Protein AF-V4A5E6-F1 (afdb_monomer)

Sequence (132 aa):
GGHIQGAINIYTEQGIQTFMESRLHFTKNDILIFHCEFSSHRGPKLMRFLRSMDRKQNSHRYPELNFPEIYLLDGGYKAFYQHNKVQCNPQAYLPMLHEDHSKDLRHFRVRSKSWTAGEKRTRSRRVIRSPY

Nearest PDB structures (foldseek):
  2ifd-assembly1_A  TM=9.147E-01  e=8.975E-11  Homo sapiens
  2a2k-assembly1_A  TM=9.464E-01  e=2.142E-10  Homo sapiens
  4wh9-assembly1_A  TM=9.156E-01  e=2.004E-10  Homo sapiens
  2ifv-assembly1_A  TM=9.112E-01  e=1.753E-10  Homo sapiens
  8roz-assembly1_C  TM=9.099E-01  e=2.449E-10  Homo sapiens

InterPro domains:
  IPR000751 M-phase inducer phosphatase [PR00716] (28-48)
  IPR000751 M-phase inducer phosphatase [PR00716] (60-81)
  IPR000751 M-phase inducer phosphatase [PR00716] (88-105)
  IPR000751 M-phase inducer phosphatase [PR00716] (105-123)
  IPR001763 Rhodanese-like domain [PF00581] (2-82)
  IPR001763 Rhodanese-like domain [PS50206] (1-89)
  IPR001763 Rhodanese-like domain [SM00450] (1-86)
  IPR036873 Rhodanese-like domain superfamily [G3DSA:3.40.250.10] (1-123)
  IPR036873 Rhodanese-like domain superfamily [SSF52821] (1-115)

Organism: Lottia gigantea (NCBI:txid225164)

Mean predicted aligned error: 8.6 Å

Foldseek 3Di:
DKDFPPDDDDQALVSLVVVVVVCVPAAQPDAAEFFDQQLPPRRVVSQVSNVVVQCVVCVVPPPDGRHPHYYYDHRGPNVCLVPPLVRMVPSDDDDLVHPVCPVVNVVVVVVRDPPPPPPPPPPPPPDDDDDD

Structure (mmCIF, N/CA/C/O backbone):
data_AF-V4A5E6-F1
#
_entry.id   AF-V4A5E6-F1
#
loop_
_atom_site.group_PDB
_atom_site.id
_atom_site.type_symbol
_atom_site.label_atom_id
_atom_site.label_alt_id
_atom_site.label_comp_id
_atom_site.label_asym_id
_atom_site.label_entity_id
_atom_site.label_seq_id
_atom_site.pdbx_PDB_ins_code
_atom_site.Cartn_x
_atom_site.Cartn_y
_atom_site.Cartn_z
_atom_site.occupancy
_atom_site.B_iso_or_equiv
_atom_site.auth_seq_id
_atom_site.auth_comp_id
_atom_site.auth_asym_id
_atom_site.auth_atom_id
_atom_site.pdbx_PDB_model_num
ATOM 1 N N . GLY A 1 1 ? -5.240 6.016 12.387 1.00 70.25 1 GLY A N 1
ATOM 2 C CA . GLY A 1 1 ? -4.821 5.197 13.531 1.00 70.25 1 GLY A CA 1
ATOM 3 C C . GLY A 1 1 ? -4.995 3.730 13.208 1.00 70.25 1 GLY A C 1
ATOM 4 O O . GLY A 1 1 ? -6.078 3.341 12.790 1.00 70.25 1 GLY A O 1
ATOM 5 N N . GLY A 1 2 ? -3.911 2.970 13.377 1.00 93.88 2 GLY A N 1
ATOM 6 C CA . GLY A 1 2 ? -3.833 1.523 13.155 1.00 93.88 2 GLY A CA 1
ATOM 7 C C . GLY A 1 2 ? -3.343 1.111 11.767 1.00 93.88 2 GLY A C 1
ATOM 8 O O . GLY A 1 2 ? -3.782 1.665 10.760 1.00 93.88 2 GLY A O 1
ATOM 9 N N . HIS A 1 3 ? -2.421 0.153 11.735 1.00 97.69 3 HIS A N 1
ATOM 10 C CA . HIS A 1 3 ? -1.953 -0.552 10.539 1.00 97.69 3 HIS A CA 1
ATOM 11 C C . HIS A 1 3 ? -1.586 -1.996 10.904 1.00 97.69 3 HIS A C 1
ATOM 13 O O . HIS A 1 3 ? -1.411 -2.314 12.080 1.00 97.69 3 HIS A O 1
ATOM 19 N N . ILE A 1 4 ? -1.480 -2.873 9.905 1.00 98.19 4 ILE A N 1
ATOM 20 C CA . ILE A 1 4 ? -0.968 -4.238 10.092 1.00 98.19 4 ILE A CA 1
ATOM 21 C C . ILE A 1 4 ? 0.497 -4.142 10.529 1.00 98.19 4 ILE A C 1
ATOM 23 O O . ILE A 1 4 ? 1.245 -3.333 9.981 1.00 98.19 4 ILE A O 1
ATOM 27 N N . GLN A 1 5 ? 0.913 -4.933 11.513 1.00 97.31 5 GLN A N 1
ATOM 28 C CA . GLN A 1 5 ? 2.302 -4.958 11.973 1.00 97.31 5 GLN A CA 1
ATOM 29 C C . GLN A 1 5 ? 3.259 -5.227 10.803 1.00 97.31 5 GLN A C 1
ATOM 31 O O . GLN A 1 5 ? 3.025 -6.111 9.983 1.00 97.31 5 GLN A O 1
ATOM 36 N N . GLY A 1 6 ? 4.319 -4.423 10.706 1.00 94.62 6 GLY A N 1
ATOM 37 C CA . GLY A 1 6 ? 5.296 -4.506 9.615 1.00 94.62 6 GLY A CA 1
ATOM 38 C C . GLY A 1 6 ? 4.849 -3.878 8.288 1.00 94.62 6 GLY A C 1
ATOM 39 O O . GLY A 1 6 ? 5.657 -3.799 7.365 1.00 94.62 6 GLY A O 1
ATOM 40 N N . ALA A 1 7 ? 3.609 -3.388 8.168 1.00 96.44 7 ALA A N 1
ATOM 41 C CA . ALA A 1 7 ? 3.166 -2.717 6.950 1.00 96.44 7 ALA A CA 1
ATOM 42 C C . ALA A 1 7 ? 3.871 -1.367 6.756 1.00 96.44 7 ALA A C 1
ATOM 44 O O . ALA A 1 7 ? 3.933 -0.534 7.663 1.00 96.44 7 ALA A O 1
ATOM 45 N N . ILE A 1 8 ? 4.339 -1.122 5.533 1.00 94.75 8 ILE A N 1
ATOM 46 C CA . ILE A 1 8 ? 4.988 0.132 5.141 1.00 94.75 8 ILE A CA 1
ATOM 47 C C . ILE A 1 8 ? 3.952 1.046 4.478 1.00 94.75 8 ILE A C 1
ATOM 49 O O . ILE A 1 8 ? 3.269 0.657 3.530 1.00 94.75 8 ILE A O 1
ATOM 53 N N . ASN A 1 9 ? 3.841 2.289 4.953 1.00 95.50 9 ASN A N 1
ATOM 54 C CA . ASN A 1 9 ? 2.880 3.249 4.413 1.00 95.50 9 ASN A CA 1
ATOM 55 C C . ASN A 1 9 ? 3.401 3.942 3.143 1.00 95.50 9 ASN A C 1
ATOM 57 O O . ASN A 1 9 ? 4.015 5.009 3.211 1.00 95.50 9 ASN A O 1
ATOM 61 N N . ILE A 1 10 ? 3.083 3.371 1.979 1.00 95.81 10 ILE A N 1
ATOM 62 C CA . ILE A 1 10 ? 3.302 3.999 0.670 1.00 95.81 10 ILE A CA 1
ATOM 63 C C . ILE A 1 10 ? 1.948 4.343 0.047 1.00 95.81 10 ILE A C 1
ATOM 65 O O . ILE A 1 10 ? 1.184 3.466 -0.347 1.00 95.81 10 ILE A O 1
ATOM 69 N N . TYR A 1 11 ? 1.651 5.639 -0.061 1.00 94.88 11 TYR A N 1
ATOM 70 C CA . TYR A 1 11 ? 0.345 6.135 -0.517 1.00 94.88 11 TYR A CA 1
ATOM 71 C C . TYR A 1 11 ? 0.407 6.996 -1.790 1.00 94.88 11 TYR A C 1
ATOM 73 O O . TYR A 1 11 ? -0.624 7.496 -2.243 1.00 94.88 11 TYR A O 1
ATOM 81 N N . THR A 1 12 ? 1.589 7.165 -2.388 1.00 95.81 12 THR A N 1
ATOM 82 C CA . THR A 1 12 ? 1.794 7.946 -3.618 1.00 95.81 12 THR A CA 1
ATOM 83 C C . THR A 1 12 ? 2.507 7.125 -4.688 1.00 95.81 12 THR A C 1
ATOM 85 O O . THR A 1 12 ? 3.262 6.203 -4.391 1.00 95.81 12 THR A O 1
ATOM 88 N N . GLU A 1 13 ? 2.292 7.490 -5.953 1.00 95.44 13 GLU A N 1
ATOM 89 C CA . GLU A 1 13 ? 3.011 6.904 -7.094 1.00 95.44 13 GLU A CA 1
ATOM 90 C C . GLU A 1 13 ? 4.523 7.167 -6.993 1.00 95.44 13 GLU A C 1
ATOM 92 O O . GLU A 1 13 ? 5.317 6.259 -7.209 1.00 95.44 13 GLU A O 1
ATOM 97 N N . GLN A 1 14 ? 4.929 8.366 -6.563 1.00 94.88 14 GLN A N 1
ATOM 98 C CA . GLN A 1 14 ? 6.339 8.686 -6.319 1.00 94.88 14 GLN A CA 1
ATOM 99 C C . GLN A 1 14 ? 6.953 7.805 -5.221 1.00 94.88 14 GLN A C 1
ATOM 101 O O . GLN A 1 14 ? 8.081 7.353 -5.359 1.00 94.88 14 GLN A O 1
ATOM 106 N N . GLY A 1 15 ? 6.206 7.501 -4.156 1.00 94.81 15 GLY A N 1
ATOM 107 C CA . GLY A 1 15 ? 6.682 6.587 -3.119 1.00 94.81 15 GLY A CA 1
ATOM 108 C C . GLY A 1 15 ? 6.916 5.170 -3.650 1.00 94.81 15 GLY A C 1
ATOM 109 O O . GLY A 1 15 ? 7.887 4.530 -3.261 1.00 94.81 15 GLY A O 1
ATOM 110 N N . ILE A 1 16 ? 6.079 4.703 -4.588 1.00 94.81 16 ILE A N 1
ATOM 111 C CA . ILE A 1 16 ? 6.316 3.436 -5.295 1.00 94.81 16 ILE A CA 1
ATOM 112 C C . ILE A 1 16 ? 7.587 3.518 -6.144 1.00 94.81 16 ILE A C 1
ATOM 114 O O . ILE A 1 16 ? 8.371 2.579 -6.120 1.00 94.81 16 ILE A O 1
ATOM 118 N N . GLN A 1 17 ? 7.827 4.625 -6.852 1.00 93.75 17 GLN A N 1
ATOM 119 C CA . GLN A 1 17 ? 9.060 4.812 -7.631 1.00 93.75 17 GLN A CA 1
ATOM 120 C C . GLN A 1 17 ? 10.301 4.689 -6.749 1.00 93.75 17 GLN A C 1
ATOM 122 O O . GLN A 1 17 ? 11.154 3.846 -7.012 1.00 93.75 17 GLN A O 1
ATOM 127 N N . THR A 1 18 ? 10.340 5.445 -5.652 1.00 93.31 18 THR A N 1
ATOM 128 C CA . THR A 1 18 ? 11.450 5.405 -4.695 1.00 93.31 18 THR A CA 1
ATOM 129 C C . THR A 1 18 ? 11.638 4.008 -4.100 1.00 93.31 18 THR A C 1
ATOM 131 O O . THR A 1 18 ? 12.763 3.526 -4.015 1.00 93.31 18 THR A O 1
ATOM 134 N N . PHE A 1 19 ? 10.546 3.316 -3.759 1.00 92.00 19 PHE A N 1
ATOM 135 C CA . PHE A 1 19 ? 10.592 1.928 -3.289 1.00 92.00 19 PHE A CA 1
ATOM 136 C C . PHE A 1 19 ? 11.179 0.966 -4.333 1.00 92.00 19 PHE A C 1
ATOM 138 O O . PHE A 1 19 ? 11.963 0.078 -4.006 1.00 92.00 19 PHE A O 1
ATOM 145 N N . MET A 1 20 ? 10.815 1.136 -5.606 1.00 91.25 20 MET A N 1
ATOM 146 C CA . MET A 1 20 ? 11.349 0.319 -6.695 1.00 91.25 20 MET A CA 1
ATOM 147 C C . MET A 1 20 ? 12.818 0.628 -7.003 1.00 91.25 20 MET A C 1
ATOM 149 O O . MET A 1 20 ? 13.495 -0.235 -7.551 1.00 91.25 20 MET A O 1
ATOM 153 N N . GLU A 1 21 ? 13.301 1.834 -6.708 1.00 89.19 21 GLU A N 1
ATOM 154 C CA . GLU A 1 21 ? 14.696 2.254 -6.903 1.00 89.19 21 GLU A CA 1
ATOM 155 C C . GLU A 1 21 ? 15.604 1.781 -5.767 1.00 89.19 21 GLU A C 1
ATOM 157 O O . GLU A 1 21 ? 16.745 1.392 -6.016 1.00 89.19 21 GLU A O 1
ATOM 162 N N . SER A 1 22 ? 15.094 1.717 -4.534 1.00 84.75 22 SER A N 1
ATOM 163 C CA . SER A 1 22 ? 15.828 1.255 -3.351 1.00 84.75 22 SER A CA 1
ATOM 164 C C . SER A 1 22 ? 16.051 -0.266 -3.321 1.00 84.75 22 SER A C 1
ATOM 166 O O . SER A 1 22 ? 16.051 -0.853 -2.244 1.00 84.75 22 SER A O 1
ATOM 168 N N . ARG A 1 23 ? 16.234 -0.913 -4.486 1.00 67.25 23 ARG A N 1
ATOM 169 C CA . ARG A 1 23 ? 16.345 -2.369 -4.754 1.00 67.25 23 ARG A CA 1
ATOM 170 C C . ARG A 1 23 ? 17.251 -3.180 -3.819 1.00 67.25 23 ARG A C 1
ATOM 172 O O . ARG A 1 23 ? 17.248 -4.399 -3.914 1.00 67.25 23 ARG A O 1
ATOM 179 N N . LEU A 1 24 ? 18.009 -2.539 -2.937 1.00 56.16 24 LEU A N 1
ATOM 180 C CA . LEU A 1 24 ? 18.994 -3.131 -2.034 1.00 56.16 24 LEU A CA 1
ATOM 181 C C . LEU A 1 24 ? 18.429 -4.195 -1.076 1.00 56.16 24 LEU A C 1
ATOM 183 O O . LEU A 1 24 ? 19.212 -4.905 -0.456 1.00 56.16 24 LEU A O 1
ATOM 187 N N . HIS A 1 25 ? 17.104 -4.332 -0.961 1.00 58.91 25 HIS A N 1
ATOM 188 C CA . HIS A 1 25 ? 16.474 -5.231 0.009 1.00 58.91 25 HIS A CA 1
ATOM 189 C C . HIS A 1 25 ? 15.498 -6.255 -0.577 1.00 58.91 25 HIS A C 1
ATOM 191 O O . HIS A 1 25 ? 14.935 -7.011 0.206 1.00 58.91 25 HIS A O 1
ATOM 197 N N . PHE A 1 26 ? 15.289 -6.296 -1.902 1.00 73.56 26 PHE A N 1
ATOM 198 C CA . PHE A 1 26 ? 14.284 -7.187 -2.493 1.00 73.56 26 PHE A CA 1
ATOM 199 C C . PHE A 1 26 ? 14.855 -8.146 -3.537 1.00 73.56 26 PHE A C 1
ATOM 201 O O . PHE A 1 26 ? 15.542 -7.743 -4.478 1.00 73.56 26 PHE A O 1
ATOM 208 N N . THR A 1 27 ? 14.512 -9.419 -3.389 1.00 79.56 27 THR A N 1
ATOM 209 C CA . THR A 1 27 ? 14.802 -10.511 -4.317 1.00 79.56 27 THR A CA 1
ATOM 210 C C . THR A 1 27 ? 13.565 -10.856 -5.151 1.00 79.56 27 THR A C 1
ATOM 212 O O . THR A 1 27 ? 12.445 -10.459 -4.836 1.00 79.56 27 THR A O 1
ATOM 215 N N . LYS A 1 28 ? 13.744 -11.648 -6.219 1.00 81.12 28 LYS A N 1
ATOM 216 C CA . LYS A 1 28 ? 12.621 -12.140 -7.042 1.00 81.12 28 LYS A CA 1
ATOM 217 C C . LYS A 1 28 ? 11.644 -13.046 -6.263 1.00 81.12 28 LYS A C 1
ATOM 219 O O . LYS A 1 28 ? 10.554 -13.285 -6.768 1.00 81.12 28 LYS A O 1
ATOM 224 N N . ASN A 1 29 ? 12.019 -13.521 -5.071 1.00 86.06 29 ASN A N 1
ATOM 225 C CA . ASN A 1 29 ? 11.196 -14.399 -4.233 1.00 86.06 29 ASN A CA 1
ATOM 226 C C . ASN A 1 29 ? 10.310 -13.628 -3.243 1.00 86.06 29 ASN A C 1
ATOM 228 O O . ASN A 1 29 ? 9.509 -14.241 -2.541 1.00 86.06 29 ASN A O 1
ATOM 232 N N . ASP A 1 30 ? 10.454 -12.304 -3.160 1.00 90.25 30 ASP A N 1
ATOM 233 C CA . ASP A 1 30 ? 9.684 -11.514 -2.208 1.00 90.25 30 ASP A CA 1
ATOM 234 C C . ASP A 1 30 ? 8.268 -11.250 -2.711 1.00 90.25 30 ASP A C 1
ATOM 236 O O . ASP A 1 30 ? 8.034 -10.915 -3.877 1.00 90.25 30 ASP A O 1
ATOM 240 N N . ILE A 1 31 ? 7.321 -11.347 -1.781 1.00 95.06 31 ILE A N 1
ATOM 241 C CA . ILE A 1 31 ? 5.901 -11.152 -2.040 1.00 95.06 31 ILE A CA 1
ATOM 242 C C . ILE A 1 31 ? 5.490 -9.760 -1.576 1.00 95.06 31 ILE A C 1
ATOM 244 O O . ILE A 1 31 ? 5.656 -9.404 -0.408 1.00 95.06 31 ILE A O 1
ATOM 248 N N . LEU A 1 32 ? 4.881 -8.983 -2.473 1.00 96.19 32 LEU A N 1
ATOM 249 C CA . LEU A 1 32 ? 4.312 -7.685 -2.115 1.00 96.19 32 LEU A CA 1
ATOM 250 C C . LEU A 1 32 ? 2.802 -7.789 -1.920 1.00 96.19 32 LEU A C 1
ATOM 252 O O . LEU A 1 32 ? 2.067 -8.148 -2.839 1.00 96.19 32 LEU A O 1
ATOM 256 N N . ILE A 1 33 ? 2.322 -7.397 -0.742 1.00 98.12 33 ILE A N 1
ATOM 257 C CA . ILE A 1 33 ? 0.891 -7.333 -0.443 1.00 98.12 33 ILE A CA 1
ATOM 258 C C . ILE A 1 33 ? 0.458 -5.870 -0.396 1.00 98.12 33 ILE A C 1
ATOM 260 O O . ILE A 1 33 ? 0.905 -5.089 0.442 1.00 98.12 33 ILE A O 1
ATOM 264 N N . PHE A 1 34 ? -0.449 -5.502 -1.295 1.00 98.50 34 PHE A N 1
ATOM 265 C CA . PHE A 1 34 ? -1.071 -4.186 -1.329 1.00 98.50 34 PHE A CA 1
ATOM 266 C C . PHE A 1 34 ? -2.393 -4.205 -0.574 1.00 98.50 34 PHE A C 1
ATOM 268 O O . PHE A 1 34 ? -3.177 -5.146 -0.680 1.00 98.50 34 PHE A O 1
ATOM 275 N N . HIS A 1 35 ? -2.698 -3.119 0.127 1.00 98.56 35 HIS A N 1
ATOM 276 C CA . HIS A 1 35 ? -4.024 -2.910 0.691 1.00 98.56 35 HIS A CA 1
ATOM 277 C C . HIS A 1 35 ? -4.332 -1.419 0.837 1.00 98.56 35 HIS A C 1
ATOM 279 O O . HIS A 1 35 ? -3.464 -0.555 0.708 1.00 98.56 35 HIS A O 1
ATOM 285 N N . CYS A 1 36 ? -5.595 -1.092 1.090 1.00 97.50 36 CYS A N 1
ATOM 286 C CA . CYS A 1 36 ? -5.953 0.205 1.663 1.00 97.50 36 CYS A CA 1
ATOM 287 C C . CYS A 1 36 ? -7.005 0.003 2.757 1.00 97.50 36 CYS A C 1
ATOM 289 O O . CYS A 1 36 ? -6.954 -1.006 3.451 1.00 97.50 36 CYS A O 1
ATOM 291 N N . GLU A 1 37 ? -7.943 0.930 2.946 1.00 97.94 37 GLU A N 1
ATOM 292 C CA . GLU A 1 37 ? -9.028 0.755 3.922 1.00 97.94 37 GLU A CA 1
ATOM 293 C C . GLU A 1 37 ? -9.975 -0.382 3.518 1.00 97.94 37 GLU A C 1
ATOM 295 O O . GLU A 1 37 ? -10.248 -1.259 4.326 1.00 97.94 37 GLU A O 1
ATOM 300 N N . PHE A 1 38 ? -10.388 -0.395 2.246 1.00 97.56 38 PHE A N 1
ATOM 301 C CA . PHE A 1 38 ? -11.320 -1.375 1.667 1.00 97.56 38 PHE A CA 1
ATOM 302 C C . PHE A 1 38 ? -10.720 -2.172 0.502 1.00 97.56 38 PHE A C 1
ATOM 304 O O . PHE A 1 38 ? -11.425 -2.920 -0.161 1.00 97.56 38 PHE A O 1
ATOM 311 N N . SER A 1 39 ? -9.460 -1.902 0.145 1.00 97.56 39 SER A N 1
ATOM 312 C CA . SER A 1 39 ? -8.784 -2.449 -1.044 1.00 97.56 39 SER A CA 1
ATOM 313 C C . SER A 1 39 ? -9.521 -2.287 -2.383 1.00 97.56 39 SER A C 1
ATOM 315 O O . SER A 1 39 ? -9.137 -2.896 -3.368 1.00 97.56 39 SER A O 1
ATOM 317 N N . SER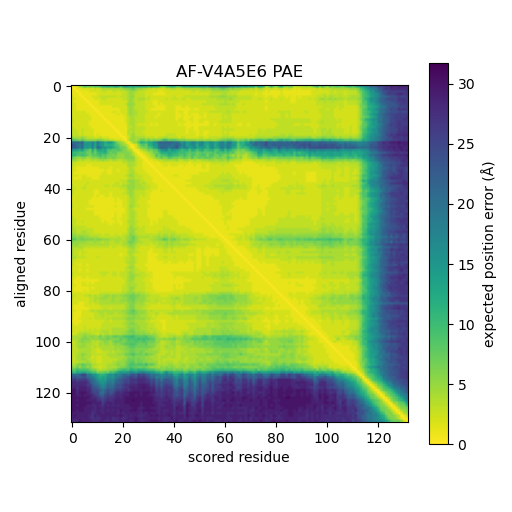 A 1 40 ? -10.514 -1.400 -2.488 1.00 96.50 40 SER A N 1
ATOM 318 C CA . SER A 1 40 ? -11.322 -1.260 -3.710 1.00 96.50 40 SER A CA 1
ATOM 319 C C . SER A 1 40 ? -10.752 -0.282 -4.746 1.00 96.50 40 SER A C 1
ATOM 321 O O . SER A 1 40 ? -11.008 -0.422 -5.937 1.00 96.50 40 SER A O 1
ATOM 323 N N . HIS A 1 41 ? -9.971 0.716 -4.315 1.00 95.44 41 HIS A N 1
ATOM 324 C CA . HIS A 1 41 ? -9.499 1.797 -5.196 1.00 95.44 41 HIS A CA 1
ATOM 325 C C . HIS A 1 41 ? -8.003 2.092 -5.045 1.00 95.44 41 HIS A C 1
ATOM 327 O O . HIS A 1 41 ? -7.226 1.858 -5.968 1.00 95.44 41 HIS A O 1
ATOM 333 N N . ARG A 1 42 ? -7.582 2.602 -3.876 1.00 96.19 42 ARG A N 1
ATOM 334 C CA . ARG A 1 42 ? -6.199 3.071 -3.639 1.00 96.19 42 ARG A CA 1
ATOM 335 C C . ARG A 1 42 ? -5.159 1.948 -3.771 1.00 96.19 42 ARG A C 1
ATOM 337 O O . ARG A 1 42 ? -4.207 2.111 -4.526 1.00 96.19 42 ARG A O 1
ATOM 344 N N . GLY A 1 43 ? -5.382 0.812 -3.103 1.00 97.19 43 GLY A N 1
ATOM 345 C CA . GLY A 1 43 ? -4.511 -0.369 -3.188 1.00 97.19 43 GLY A CA 1
ATOM 346 C C . GLY A 1 43 ? -4.359 -0.888 -4.626 1.00 97.19 43 GLY A C 1
ATOM 347 O O . GLY A 1 43 ? -3.243 -0.884 -5.145 1.00 97.19 43 GLY A O 1
ATOM 348 N N . PRO A 1 44 ? -5.463 -1.215 -5.332 1.00 98.12 44 PRO A N 1
ATOM 349 C CA . PRO A 1 44 ? -5.406 -1.652 -6.727 1.00 98.12 44 PRO A CA 1
ATOM 350 C C . PRO A 1 44 ? -4.751 -0.641 -7.668 1.00 98.12 44 PRO A C 1
ATOM 352 O O . PRO A 1 44 ? -4.092 -1.034 -8.630 1.00 98.12 44 PRO A O 1
ATOM 355 N N . LYS A 1 45 ? -4.933 0.666 -7.430 1.00 97.25 45 LYS A N 1
ATOM 356 C CA . LYS A 1 45 ? -4.291 1.714 -8.231 1.00 97.25 45 LYS A CA 1
ATOM 357 C C . LYS A 1 45 ? -2.765 1.621 -8.128 1.00 97.25 45 LYS A C 1
ATOM 359 O O . LYS A 1 45 ? -2.1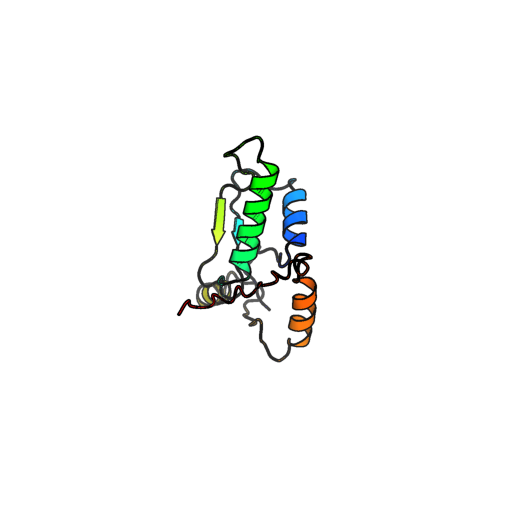06 1.547 -9.162 1.00 97.25 45 LYS A O 1
ATOM 364 N N . LEU A 1 46 ? -2.215 1.607 -6.912 1.00 97.62 46 LEU A N 1
ATOM 365 C CA . LEU A 1 46 ? -0.762 1.553 -6.710 1.00 97.62 46 LEU A CA 1
ATOM 366 C C . LEU A 1 46 ? -0.167 0.203 -7.131 1.00 97.62 46 LEU A C 1
ATOM 368 O O . LEU A 1 46 ? 0.892 0.184 -7.751 1.00 97.62 46 LEU A O 1
ATOM 372 N N . MET A 1 47 ? -0.885 -0.902 -6.903 1.00 98.12 47 MET A N 1
ATOM 373 C CA . MET A 1 47 ? -0.489 -2.236 -7.373 1.00 98.12 47 MET A CA 1
ATOM 374 C C . MET A 1 47 ? -0.316 -2.271 -8.901 1.00 98.12 47 MET A C 1
ATOM 376 O O . MET A 1 47 ? 0.706 -2.731 -9.413 1.00 98.12 47 MET A O 1
ATOM 380 N N . ARG A 1 48 ? -1.293 -1.736 -9.652 1.00 98.12 48 ARG A N 1
ATOM 381 C CA . ARG A 1 48 ? -1.210 -1.647 -11.122 1.00 98.12 48 ARG A CA 1
ATOM 382 C C . ARG A 1 48 ? -0.099 -0.705 -11.577 1.00 98.12 48 ARG A C 1
ATOM 384 O O . ARG A 1 48 ? 0.589 -1.017 -12.546 1.00 98.12 48 ARG A O 1
ATOM 391 N N . PHE A 1 49 ? 0.083 0.418 -10.884 1.00 97.69 49 PHE A N 1
ATOM 392 C CA . PHE A 1 49 ? 1.157 1.365 -11.176 1.00 97.69 49 PHE A CA 1
ATOM 393 C C . PHE A 1 49 ? 2.540 0.711 -11.036 1.00 97.69 49 PHE A C 1
ATOM 395 O O . PHE A 1 49 ? 3.323 0.765 -11.986 1.00 97.69 49 PHE A O 1
ATOM 402 N N . LEU A 1 50 ? 2.798 0.000 -9.928 1.00 96.88 50 LEU A N 1
ATOM 403 C CA . LEU A 1 50 ? 4.039 -0.757 -9.727 1.00 96.88 50 LEU A CA 1
ATOM 404 C C . LEU A 1 50 ? 4.264 -1.755 -10.867 1.00 96.88 50 LEU A C 1
ATOM 406 O O . LEU A 1 50 ? 5.327 -1.762 -11.484 1.00 96.88 50 LEU A O 1
ATOM 410 N N . ARG A 1 51 ? 3.250 -2.566 -11.200 1.00 97.56 51 ARG A N 1
ATOM 411 C CA . ARG A 1 51 ? 3.372 -3.568 -12.271 1.00 97.56 51 ARG A CA 1
ATOM 412 C C . ARG A 1 51 ? 3.644 -2.930 -13.636 1.00 97.56 51 ARG A C 1
ATOM 414 O O . ARG A 1 51 ? 4.445 -3.463 -14.400 1.00 97.56 51 ARG A O 1
ATOM 421 N N . SER A 1 52 ? 3.013 -1.796 -13.942 1.00 97.75 52 SER A N 1
ATOM 422 C CA . SER A 1 52 ? 3.264 -1.050 -15.181 1.00 97.75 52 SER A CA 1
ATOM 423 C C . SER A 1 52 ? 4.707 -0.554 -15.259 1.00 97.75 52 SER A C 1
ATOM 425 O O . SER A 1 52 ? 5.331 -0.639 -16.317 1.00 97.75 52 SER A O 1
ATOM 427 N N . MET A 1 53 ? 5.245 -0.044 -14.151 1.00 96.06 53 MET A N 1
ATOM 428 C CA . MET A 1 53 ? 6.635 0.397 -14.079 1.00 96.06 53 MET A CA 1
ATOM 429 C C . MET A 1 53 ? 7.613 -0.766 -14.209 1.00 96.06 53 MET A C 1
ATOM 431 O O . MET A 1 53 ? 8.569 -0.669 -14.974 1.00 96.06 53 MET A O 1
ATOM 435 N N . ASP A 1 54 ? 7.344 -1.878 -13.528 1.00 95.38 54 ASP A N 1
ATOM 436 C CA . ASP A 1 54 ? 8.211 -3.056 -13.559 1.00 95.38 54 ASP A CA 1
ATOM 437 C C . ASP A 1 54 ? 8.274 -3.664 -14.969 1.00 95.38 54 ASP A C 1
ATOM 439 O O . ASP A 1 54 ? 9.345 -4.015 -15.466 1.00 95.38 54 ASP A O 1
ATOM 443 N N . ARG A 1 55 ? 7.136 -3.690 -15.677 1.00 96.88 55 ARG A N 1
ATOM 444 C CA . ARG A 1 55 ? 7.077 -4.076 -17.095 1.00 96.88 55 ARG A CA 1
ATOM 445 C C . ARG A 1 55 ? 7.829 -3.104 -17.999 1.00 96.88 55 ARG A C 1
ATOM 447 O O . ARG A 1 55 ? 8.500 -3.550 -18.922 1.00 96.88 55 ARG A O 1
ATOM 454 N N . LYS A 1 56 ? 7.750 -1.796 -17.735 1.00 96.25 56 LYS A N 1
ATOM 455 C CA . LYS A 1 56 ? 8.497 -0.787 -18.499 1.00 96.25 56 LYS A CA 1
ATOM 456 C C . LYS A 1 56 ? 10.010 -0.947 -18.313 1.00 96.25 56 LYS A C 1
ATOM 458 O O . LYS A 1 56 ? 10.740 -0.863 -19.294 1.00 96.25 56 LYS A O 1
ATOM 463 N N . GLN A 1 57 ? 10.469 -1.208 -17.088 1.00 93.75 57 GLN A N 1
ATOM 464 C CA . GLN A 1 57 ? 11.885 -1.446 -16.780 1.00 93.75 57 GLN A CA 1
ATOM 465 C C . GLN A 1 57 ? 12.416 -2.728 -17.443 1.00 93.75 57 GLN A C 1
ATOM 467 O O . GLN A 1 57 ? 13.560 -2.766 -17.887 1.00 93.75 57 GLN A O 1
ATOM 472 N N . ASN A 1 58 ? 11.576 -3.759 -17.559 1.00 94.50 58 ASN A N 1
ATOM 473 C CA . ASN A 1 58 ? 11.942 -5.053 -18.142 1.00 94.50 58 ASN A CA 1
ATOM 474 C C . ASN A 1 58 ? 11.446 -5.255 -19.579 1.00 94.50 58 ASN A C 1
ATOM 476 O O . ASN A 1 58 ? 11.358 -6.391 -20.038 1.00 94.50 58 ASN A O 1
ATOM 480 N N . SER A 1 59 ? 11.137 -4.184 -20.313 1.00 96.88 59 SER A N 1
ATOM 481 C CA . SER A 1 59 ? 10.607 -4.280 -21.683 1.00 96.88 59 SER A CA 1
ATOM 482 C C . SER A 1 59 ? 11.514 -5.087 -22.623 1.00 96.88 59 SER A C 1
ATOM 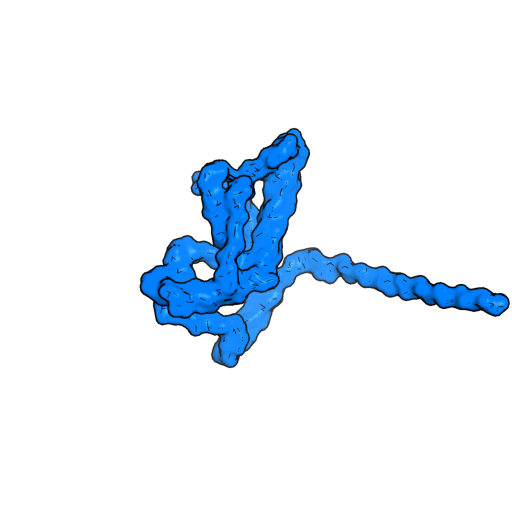484 O O . SER A 1 59 ? 11.024 -5.867 -23.431 1.00 96.88 59 SER A O 1
ATOM 486 N N . HIS A 1 60 ? 12.831 -4.955 -22.458 1.00 97.06 60 HIS A N 1
ATOM 487 C CA . HIS A 1 60 ? 13.868 -5.657 -23.219 1.00 97.06 60 HIS A CA 1
ATOM 488 C C . HIS A 1 60 ? 14.077 -7.130 -22.809 1.00 97.06 60 HIS A C 1
ATOM 490 O O . HIS A 1 60 ? 14.746 -7.863 -23.527 1.00 97.06 60 HIS A O 1
ATOM 496 N N . ARG A 1 61 ? 13.515 -7.570 -21.673 1.00 95.19 61 ARG A N 1
ATOM 497 C CA . ARG A 1 61 ? 13.624 -8.941 -21.127 1.00 95.19 61 ARG A CA 1
ATOM 498 C C . ARG A 1 61 ? 12.256 -9.585 -20.921 1.00 95.19 61 ARG A C 1
ATOM 500 O O . ARG A 1 61 ? 12.072 -10.387 -20.012 1.00 95.19 61 ARG A O 1
ATOM 507 N N . TYR A 1 62 ? 11.254 -9.202 -21.706 1.00 93.25 62 TYR A N 1
ATOM 508 C CA . TYR A 1 62 ? 9.923 -9.790 -21.576 1.00 93.25 62 TYR A CA 1
ATOM 509 C C . TYR A 1 62 ? 9.997 -11.332 -21.692 1.00 93.25 62 TYR A C 1
ATOM 511 O O . TYR A 1 62 ? 10.638 -11.812 -22.627 1.00 93.25 62 TYR A O 1
ATOM 519 N N . PRO A 1 63 ? 9.363 -12.119 -20.792 1.00 94.94 63 PRO A N 1
ATOM 520 C CA . PRO A 1 63 ? 8.345 -11.746 -19.802 1.00 94.94 63 PRO A CA 1
ATOM 521 C C . PRO A 1 63 ? 8.857 -11.519 -18.364 1.00 94.94 63 PRO A C 1
ATOM 523 O O . PRO A 1 63 ? 8.054 -11.601 -17.428 1.00 94.94 63 PRO A O 1
ATOM 526 N N . GLU A 1 64 ? 10.139 -11.222 -18.143 1.00 94.81 64 GLU A N 1
ATOM 527 C CA . GLU A 1 64 ? 10.692 -11.032 -16.796 1.00 94.81 64 GLU A CA 1
ATOM 528 C C . GLU A 1 64 ? 10.022 -9.894 -16.000 1.00 94.81 64 GLU A C 1
ATOM 530 O O . GLU A 1 64 ? 9.534 -8.895 -16.545 1.00 94.81 64 GLU A O 1
ATOM 535 N N . LEU A 1 65 ? 10.003 -10.073 -14.677 1.00 93.94 65 LEU A N 1
ATOM 536 C CA . LEU A 1 65 ? 9.551 -9.114 -13.671 1.00 93.94 65 LEU A CA 1
ATOM 537 C C . LEU A 1 65 ? 10.561 -9.090 -12.528 1.00 93.94 65 LEU A C 1
ATOM 539 O O . LEU A 1 65 ? 11.133 -10.127 -12.181 1.00 93.94 65 LEU A O 1
ATOM 543 N N . ASN A 1 66 ? 10.738 -7.925 -11.912 1.00 92.62 66 ASN A N 1
ATOM 544 C CA . ASN A 1 66 ? 11.480 -7.849 -10.660 1.00 92.62 66 ASN A CA 1
ATOM 545 C C . ASN A 1 66 ? 10.576 -8.142 -9.455 1.00 92.62 66 ASN A C 1
ATOM 547 O O . ASN A 1 66 ? 11.070 -8.600 -8.433 1.00 92.62 66 ASN A O 1
ATOM 551 N N . PHE A 1 67 ? 9.268 -7.887 -9.582 1.00 94.44 67 PHE A N 1
ATOM 552 C CA . PHE A 1 67 ? 8.251 -8.209 -8.578 1.00 94.44 67 PHE A CA 1
ATOM 553 C C . PHE A 1 67 ? 7.202 -9.156 -9.188 1.00 94.44 67 PHE A C 1
ATOM 555 O O . PHE A 1 67 ? 6.099 -8.721 -9.574 1.00 94.44 67 PHE A O 1
ATOM 562 N N . PRO A 1 68 ? 7.554 -10.442 -9.373 1.00 95.12 68 PRO A N 1
ATOM 563 C CA . PRO A 1 68 ? 6.658 -11.412 -9.993 1.00 95.12 68 PRO A CA 1
ATOM 564 C C . PRO A 1 68 ? 5.402 -11.644 -9.142 1.00 95.12 68 PRO A C 1
ATOM 566 O O . PRO A 1 68 ? 4.292 -11.626 -9.685 1.00 95.12 68 PRO A O 1
ATOM 569 N N . GLU A 1 69 ? 5.562 -11.739 -7.821 1.00 96.81 69 GLU A N 1
ATOM 570 C CA . GLU A 1 69 ? 4.489 -12.035 -6.873 1.00 96.81 69 GLU A CA 1
ATOM 571 C C . GLU A 1 69 ? 3.977 -10.773 -6.173 1.00 96.81 69 GLU A C 1
ATOM 573 O O . GLU A 1 69 ? 4.597 -10.227 -5.260 1.00 96.81 69 GLU A O 1
ATOM 578 N N . ILE A 1 70 ? 2.812 -10.295 -6.616 1.00 97.19 70 ILE A N 1
ATOM 579 C CA . ILE A 1 70 ? 2.095 -9.201 -5.958 1.00 97.19 70 ILE A CA 1
ATOM 580 C C . ILE A 1 70 ? 0.640 -9.605 -5.737 1.00 97.19 70 ILE A C 1
ATOM 582 O O . ILE A 1 70 ? -0.001 -10.141 -6.643 1.00 97.19 70 ILE A O 1
ATOM 586 N N . TYR A 1 71 ? 0.108 -9.298 -4.558 1.00 98.38 71 TYR A N 1
ATOM 587 C CA . TYR A 1 71 ? -1.265 -9.605 -4.169 1.00 98.38 71 TYR A CA 1
ATOM 588 C C . TYR A 1 71 ? -1.973 -8.367 -3.629 1.00 98.38 71 TYR A C 1
ATOM 590 O O . TYR A 1 71 ? -1.354 -7.385 -3.212 1.00 98.38 71 TYR A O 1
ATOM 598 N N . LEU A 1 72 ? -3.299 -8.433 -3.621 1.00 98.44 72 LEU A N 1
ATOM 599 C CA . LEU A 1 72 ? -4.160 -7.451 -2.986 1.00 98.44 72 LEU A CA 1
ATOM 600 C C . LEU A 1 72 ? -4.868 -8.122 -1.811 1.00 98.44 72 LEU A C 1
ATOM 602 O O . LEU A 1 72 ? -5.542 -9.131 -2.001 1.00 98.44 72 LEU A O 1
ATOM 606 N N . LEU A 1 73 ? -4.745 -7.550 -0.616 1.00 98.31 73 LEU A N 1
ATOM 607 C CA . LEU A 1 73 ? -5.483 -8.018 0.552 1.00 98.31 73 LEU A CA 1
ATOM 608 C C . LEU A 1 73 ? -6.968 -7.697 0.379 1.00 98.31 73 LEU A C 1
ATOM 610 O O . LEU A 1 73 ? -7.351 -6.519 0.399 1.00 98.31 73 LEU A O 1
ATOM 614 N N . ASP A 1 74 ? -7.790 -8.730 0.218 1.00 97.62 74 ASP A N 1
ATOM 615 C CA . ASP A 1 74 ? -9.231 -8.570 0.051 1.00 97.62 74 ASP A CA 1
ATOM 616 C C . ASP A 1 74 ? -9.888 -7.934 1.290 1.00 97.62 74 ASP A C 1
ATOM 618 O O . ASP A 1 74 ? -9.432 -8.104 2.421 1.00 97.62 74 ASP A O 1
ATOM 622 N N . GLY A 1 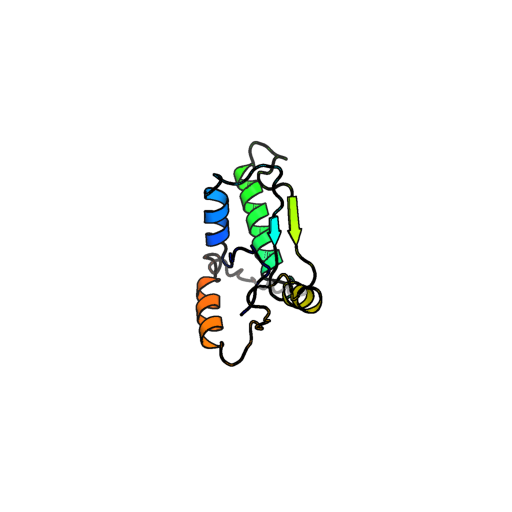75 ? -10.907 -7.100 1.069 1.00 97.56 75 GLY A N 1
ATOM 623 C CA . GLY A 1 75 ? -11.587 -6.325 2.119 1.00 97.56 75 GLY A CA 1
ATOM 624 C C . GLY A 1 75 ? -10.746 -5.232 2.808 1.00 97.56 75 GLY A C 1
ATOM 625 O O . GLY A 1 75 ? -11.296 -4.392 3.525 1.00 97.56 75 GLY A O 1
ATOM 626 N N . GLY A 1 76 ? -9.433 -5.186 2.563 1.00 98.25 76 GLY A N 1
ATOM 627 C CA . GLY A 1 76 ? -8.511 -4.180 3.086 1.00 98.25 76 GLY A CA 1
ATOM 628 C C . GLY A 1 76 ? -8.331 -4.204 4.604 1.00 98.25 76 GLY A C 1
ATOM 629 O O . GLY A 1 76 ? -8.693 -5.152 5.298 1.00 98.25 76 GLY A O 1
ATOM 630 N N . TYR A 1 77 ? -7.750 -3.125 5.132 1.00 98.38 77 TYR A N 1
ATOM 631 C CA . TYR A 1 77 ? -7.443 -3.004 6.557 1.00 98.38 77 TYR A CA 1
ATOM 632 C C . TYR A 1 77 ? -8.695 -3.074 7.431 1.00 98.38 77 TYR A C 1
ATOM 634 O O . TYR A 1 77 ? -8.631 -3.614 8.530 1.00 98.38 77 TYR A O 1
ATOM 642 N N . LYS A 1 78 ? -9.844 -2.578 6.949 1.00 97.81 78 LYS A N 1
ATOM 643 C CA . LYS A 1 78 ? -11.100 -2.658 7.699 1.00 97.81 78 LYS A CA 1
ATOM 644 C C . LYS A 1 78 ? -11.475 -4.114 7.985 1.00 97.81 78 LYS A C 1
ATOM 646 O O . LYS A 1 78 ? -11.713 -4.455 9.141 1.00 97.81 78 LYS A O 1
ATOM 651 N N . ALA A 1 79 ? -11.512 -4.958 6.951 1.00 98.06 79 ALA A N 1
ATOM 652 C CA . ALA A 1 79 ? -11.842 -6.372 7.111 1.00 98.06 79 ALA A CA 1
ATOM 653 C C . ALA A 1 79 ? -10.757 -7.109 7.908 1.00 98.06 79 ALA A C 1
ATOM 655 O O . ALA A 1 79 ? -11.075 -7.884 8.807 1.00 98.06 79 ALA A O 1
ATOM 656 N N . PHE A 1 80 ? -9.479 -6.819 7.643 1.00 98.25 80 PHE A N 1
ATOM 657 C CA . PHE A 1 80 ? -8.366 -7.418 8.379 1.00 98.25 80 PHE A CA 1
ATOM 658 C C . PHE A 1 80 ? -8.448 -7.128 9.880 1.00 98.25 80 PHE A C 1
ATOM 660 O O . PHE A 1 80 ? -8.390 -8.049 10.692 1.00 98.25 80 PHE A O 1
ATOM 667 N N . TYR A 1 81 ? -8.643 -5.861 10.251 1.00 98.12 81 TYR A N 1
ATOM 668 C CA . TYR A 1 81 ? -8.732 -5.438 11.644 1.00 98.12 81 TYR A CA 1
ATOM 669 C C . TYR A 1 81 ? -9.906 -6.101 12.369 1.00 98.12 81 TYR A C 1
ATOM 671 O O . TYR A 1 81 ? -9.771 -6.469 13.529 1.00 98.12 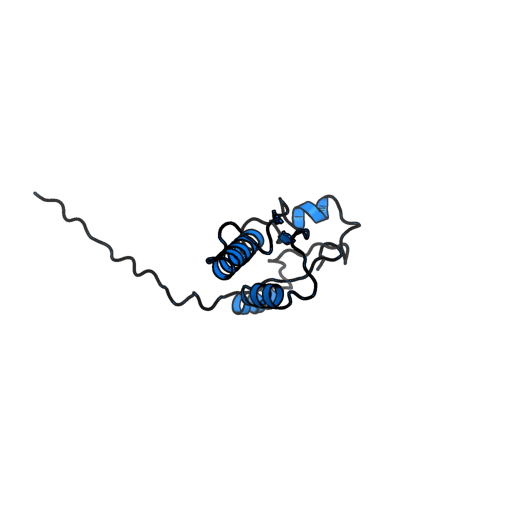81 TYR A O 1
ATOM 679 N N . GLN A 1 82 ? -11.048 -6.303 11.704 1.00 97.31 82 GLN A N 1
ATOM 680 C CA . GLN A 1 82 ? -12.192 -6.989 12.316 1.00 97.31 82 GLN A CA 1
ATOM 681 C C . GLN A 1 82 ? -11.855 -8.418 12.764 1.00 97.31 82 GLN A C 1
ATOM 683 O O . GLN A 1 82 ? -12.338 -8.837 13.815 1.00 97.31 82 GLN A O 1
ATOM 688 N N . HIS A 1 83 ? -11.003 -9.122 12.015 1.00 96.62 83 HIS A N 1
ATOM 689 C CA . HIS A 1 83 ? -10.669 -10.526 12.266 1.00 96.62 83 HIS A CA 1
ATOM 690 C C . HIS A 1 83 ? -9.350 -10.719 13.037 1.00 96.62 83 HIS A C 1
AT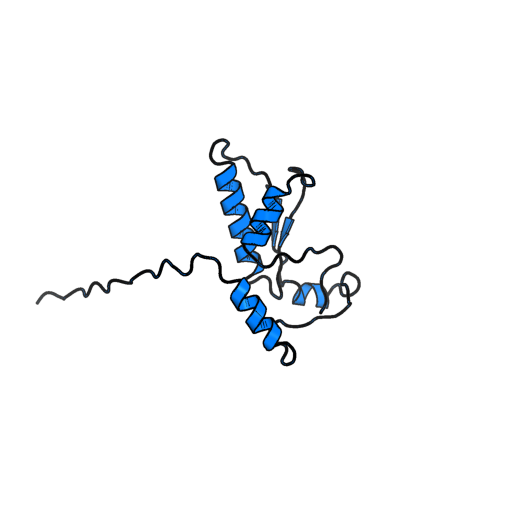OM 692 O O . HIS A 1 83 ? -9.221 -11.693 13.768 1.00 96.62 83 HIS A O 1
ATOM 698 N N . ASN A 1 84 ? -8.380 -9.802 12.914 1.00 95.88 84 ASN A N 1
ATOM 699 C CA . ASN A 1 84 ? -6.996 -10.000 13.374 1.00 95.88 84 ASN A CA 1
ATOM 700 C C . ASN A 1 84 ? -6.420 -8.788 14.134 1.00 95.88 84 ASN A C 1
ATOM 702 O O . ASN A 1 84 ? -5.287 -8.368 13.897 1.00 95.88 84 ASN A O 1
ATOM 706 N N . LYS A 1 85 ? -7.180 -8.223 15.081 1.00 96.62 85 LYS A N 1
ATOM 707 C CA . LYS A 1 85 ? -6.790 -7.019 15.853 1.00 96.62 85 LYS A CA 1
ATOM 708 C C . LYS A 1 85 ? -5.404 -7.105 16.498 1.00 96.62 85 LYS A C 1
ATOM 710 O O . LYS A 1 85 ? -4.687 -6.112 16.529 1.00 96.62 85 LYS A O 1
ATOM 715 N N . VAL A 1 86 ? -5.026 -8.284 16.995 1.00 97.56 86 VAL A N 1
ATOM 716 C CA . VAL A 1 86 ? -3.745 -8.521 17.687 1.00 97.56 86 VAL A CA 1
ATOM 717 C C . VAL A 1 86 ? -2.523 -8.317 16.787 1.00 97.56 86 VAL A C 1
ATOM 719 O O . VAL A 1 86 ? -1.447 -8.001 17.285 1.00 97.56 86 VAL A O 1
ATOM 722 N N . GLN A 1 87 ? -2.696 -8.436 15.468 1.00 97.31 87 GLN A N 1
ATOM 723 C CA . GLN A 1 87 ? -1.654 -8.194 14.466 1.00 97.31 87 GLN A CA 1
ATOM 724 C C . GLN A 1 87 ? -1.654 -6.742 13.962 1.00 97.31 87 GLN A C 1
ATOM 726 O O . GLN A 1 87 ? -1.057 -6.434 12.930 1.00 97.31 87 GLN A O 1
ATOM 731 N N . CYS A 1 88 ? -2.340 -5.829 14.651 1.00 97.75 88 CYS A N 1
ATOM 732 C CA . CYS A 1 88 ? -2.391 -4.415 14.299 1.00 97.75 88 CYS A CA 1
ATOM 733 C C . CYS A 1 88 ? -1.685 -3.552 15.348 1.00 97.75 88 CYS A C 1
ATOM 735 O O . CYS A 1 88 ? -1.705 -3.853 16.542 1.00 97.75 88 CYS A O 1
ATOM 737 N N . ASN A 1 89 ? -1.069 -2.457 14.902 1.00 95.38 89 ASN A N 1
ATOM 738 C CA . ASN A 1 89 ? -0.414 -1.492 15.777 1.00 95.38 89 ASN A CA 1
ATOM 739 C C . ASN A 1 89 ? -0.726 -0.037 15.360 1.00 95.38 89 ASN A C 1
ATOM 741 O O . ASN A 1 89 ? -0.508 0.331 14.207 1.00 95.38 89 ASN A O 1
ATOM 745 N N . PRO A 1 90 ? -1.238 0.824 16.257 1.00 97.00 90 PRO A N 1
ATOM 746 C CA . PRO A 1 90 ? -1.982 0.433 17.457 1.00 97.00 90 PRO A CA 1
ATOM 747 C C . PRO A 1 90 ? -3.163 -0.485 17.093 1.00 97.00 90 PRO A C 1
ATOM 749 O O . PRO A 1 90 ? -3.598 -0.500 15.938 1.00 97.00 90 PRO A O 1
ATOM 752 N N . GLN A 1 91 ? -3.702 -1.223 18.069 1.00 96.81 91 GLN A N 1
ATOM 753 C CA . GLN A 1 91 ? -4.919 -2.032 17.903 1.00 96.81 91 GLN A CA 1
ATOM 754 C C . GLN A 1 91 ? -6.155 -1.126 17.787 1.00 96.81 91 GLN A C 1
ATOM 756 O O . GLN A 1 91 ? -6.990 -1.037 18.682 1.00 96.81 91 GLN A O 1
ATOM 761 N N . ALA A 1 92 ? -6.226 -0.390 16.686 1.00 96.88 92 ALA A N 1
ATOM 762 C CA . ALA A 1 92 ? -7.270 0.566 16.386 1.00 96.88 92 ALA A CA 1
ATOM 763 C C . ALA A 1 92 ? -7.579 0.554 14.888 1.00 96.88 92 ALA A C 1
ATOM 765 O O . ALA A 1 92 ? -6.767 0.148 14.054 1.00 96.88 92 ALA A O 1
ATOM 766 N N . TYR A 1 93 ? -8.755 1.064 14.547 1.00 96.81 93 TYR A N 1
ATOM 767 C CA . TYR A 1 93 ? -9.149 1.338 13.176 1.00 96.81 93 TYR A CA 1
ATOM 768 C C . TYR A 1 93 ? -9.650 2.772 13.082 1.00 96.81 93 TYR A C 1
ATOM 770 O O . TYR A 1 93 ? -10.593 3.144 13.774 1.00 96.81 93 TYR A O 1
ATOM 778 N N . LEU A 1 94 ? -9.020 3.564 12.216 1.00 95.94 94 LEU A N 1
ATOM 779 C CA . LEU A 1 94 ? -9.448 4.921 11.903 1.00 95.94 94 LEU A CA 1
ATOM 780 C C . LEU A 1 94 ? -9.885 4.990 10.432 1.00 95.94 94 LEU A C 1
ATOM 782 O O . LEU A 1 94 ? -9.036 4.810 9.550 1.00 95.94 94 LEU A O 1
ATOM 786 N N . PRO A 1 95 ? -11.169 5.269 10.156 1.00 95.75 95 PRO A N 1
ATOM 787 C CA . PRO A 1 95 ? -11.663 5.431 8.798 1.00 95.75 95 PRO A CA 1
ATOM 788 C C . PRO A 1 95 ? -11.045 6.648 8.107 1.00 95.75 95 PRO A C 1
ATOM 790 O O . PRO A 1 95 ? -10.708 7.645 8.747 1.00 95.75 95 PRO A O 1
ATOM 793 N N . MET A 1 96 ? -10.976 6.616 6.775 1.00 93.88 96 MET A N 1
ATOM 794 C CA . MET A 1 96 ? -10.450 7.744 5.992 1.00 93.88 96 MET A CA 1
ATOM 795 C C . MET A 1 96 ? -11.287 9.025 6.133 1.00 93.88 96 MET A C 1
ATOM 797 O O . MET A 1 96 ? -10.745 10.120 6.005 1.00 93.88 96 MET A O 1
ATOM 801 N N . LEU A 1 97 ? -12.597 8.890 6.359 1.00 93.69 97 LEU A N 1
ATOM 802 C CA . LEU A 1 97 ? -13.547 10.004 6.478 1.00 93.69 97 LEU A CA 1
ATOM 803 C C . LEU A 1 97 ? -13.866 10.365 7.937 1.00 93.69 97 LEU A C 1
ATOM 805 O O . LEU A 1 97 ? -14.916 10.940 8.198 1.00 93.69 97 LEU A O 1
ATOM 809 N N . HIS A 1 98 ? -12.995 10.008 8.887 1.00 93.38 98 HIS A N 1
ATOM 810 C CA . HIS A 1 98 ? -13.184 10.386 10.286 1.00 93.38 98 HIS A CA 1
ATOM 811 C C . HIS A 1 98 ? -13.263 11.915 10.428 1.00 93.38 98 HIS A C 1
ATOM 813 O O . HIS A 1 98 ? -12.419 12.631 9.881 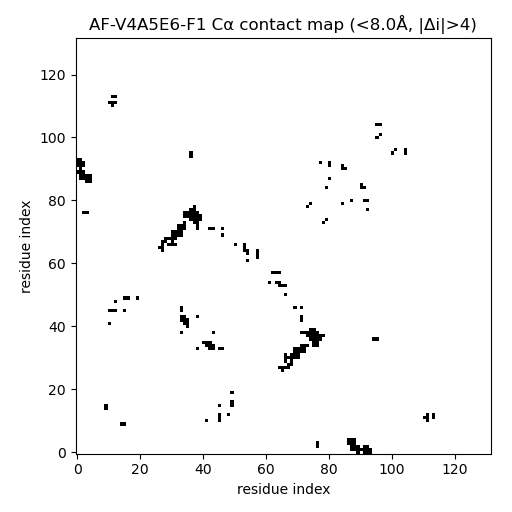1.00 93.38 98 HIS A O 1
ATOM 819 N N . GLU A 1 99 ? -14.263 12.408 11.160 1.00 91.31 99 GLU A N 1
ATOM 820 C CA . GLU A 1 99 ? -14.622 13.835 11.224 1.00 91.31 99 GLU A CA 1
ATOM 821 C C . GLU A 1 99 ? -13.450 14.703 11.709 1.00 91.31 99 GLU A C 1
ATOM 823 O O . GLU A 1 99 ? -13.073 15.683 11.052 1.00 91.31 99 GLU A O 1
ATOM 828 N N . ASP A 1 100 ? -12.770 14.246 12.763 1.00 93.44 100 ASP A N 1
ATOM 829 C CA . ASP A 1 100 ? -11.598 14.916 13.345 1.00 93.44 100 ASP A CA 1
ATOM 830 C C . ASP A 1 100 ? -10.372 14.981 12.415 1.00 93.44 100 ASP A C 1
ATOM 832 O O . ASP A 1 100 ? -9.447 15.758 12.648 1.00 93.44 100 ASP A O 1
ATOM 836 N N . HIS A 1 101 ? -10.360 14.209 11.322 1.00 90.25 101 HIS A N 1
ATOM 837 C CA . HIS A 1 101 ? -9.225 14.096 10.396 1.00 90.25 101 HIS A CA 1
ATOM 838 C C . HIS A 1 101 ? -9.505 14.680 9.002 1.00 90.25 101 HIS A C 1
ATOM 840 O O . HIS A 1 101 ? -8.777 14.429 8.036 1.00 90.25 101 HIS A O 1
ATOM 846 N N . SER A 1 102 ? -10.527 15.528 8.879 1.00 91.75 102 SER A N 1
ATOM 847 C CA . SER A 1 102 ? -10.861 16.229 7.629 1.00 91.75 102 SER A CA 1
ATOM 848 C C . SER A 1 102 ? -9.703 17.076 7.062 1.00 91.75 102 SER A C 1
ATOM 850 O O . SER A 1 102 ? -9.501 17.133 5.841 1.00 91.75 102 SER A O 1
ATOM 852 N N . LYS A 1 103 ? -8.893 17.702 7.930 1.00 91.88 103 LYS A N 1
ATOM 853 C CA . LYS A 1 103 ? -7.697 18.472 7.532 1.00 91.88 103 LYS A CA 1
ATOM 854 C C . LYS A 1 103 ? -6.616 17.574 6.925 1.00 91.88 103 LYS A C 1
ATOM 856 O O . LYS A 1 103 ? -6.080 17.906 5.864 1.00 91.88 103 LYS A O 1
ATOM 861 N N . ASP A 1 104 ? -6.356 16.427 7.550 1.00 89.19 104 ASP A N 1
ATOM 862 C CA . ASP A 1 104 ? -5.386 15.437 7.072 1.00 89.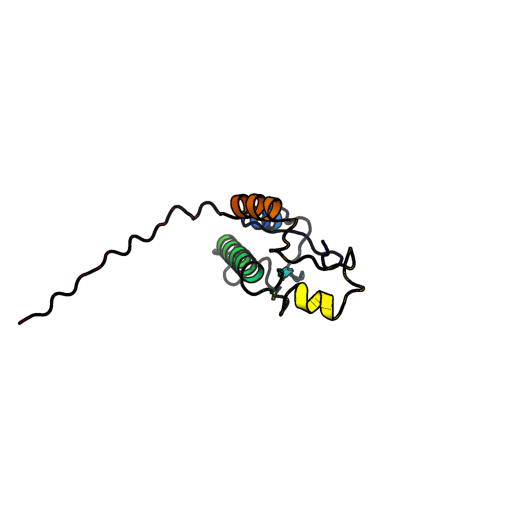19 104 ASP A CA 1
ATOM 863 C C . ASP A 1 104 ? -5.814 14.868 5.722 1.00 89.19 104 ASP A C 1
ATOM 865 O O . ASP A 1 104 ? -5.026 14.831 4.773 1.00 89.19 104 ASP A O 1
ATOM 869 N N . LEU A 1 105 ? -7.095 14.506 5.598 1.00 89.75 105 LEU A N 1
ATOM 870 C CA . LEU A 1 105 ? -7.683 14.038 4.348 1.00 89.75 105 LEU A CA 1
ATOM 871 C C . LEU A 1 105 ? -7.423 15.028 3.205 1.00 89.75 105 LEU A C 1
ATOM 873 O O . LEU A 1 105 ? -6.992 14.628 2.119 1.00 89.75 105 LEU A O 1
ATOM 877 N N . ARG A 1 106 ? -7.646 16.327 3.446 1.00 90.62 106 ARG A N 1
ATOM 878 C CA . ARG A 1 106 ? -7.381 17.378 2.455 1.00 90.62 106 ARG A CA 1
ATOM 879 C C . ARG A 1 106 ? -5.899 17.443 2.087 1.00 90.62 106 ARG A C 1
ATOM 881 O O . ARG A 1 106 ? -5.580 17.464 0.898 1.00 90.62 106 ARG A O 1
ATOM 888 N N . HIS A 1 107 ? -5.011 17.439 3.079 1.00 88.69 107 HIS A N 1
ATOM 889 C CA . HIS A 1 107 ? -3.563 17.487 2.875 1.00 88.69 107 HIS A CA 1
ATOM 890 C C . HIS A 1 107 ? -3.057 16.297 2.036 1.00 88.69 107 HIS A C 1
ATOM 892 O O . HIS A 1 107 ? -2.428 16.490 0.991 1.00 88.69 107 HIS A O 1
ATOM 898 N N . PHE A 1 108 ? -3.395 15.062 2.419 1.00 88.31 108 PHE A N 1
ATOM 899 C CA . PHE A 1 108 ? -2.936 13.865 1.705 1.00 88.31 108 PHE A CA 1
ATOM 900 C C . PHE A 1 108 ? -3.563 13.723 0.318 1.00 88.31 108 PHE A C 1
ATOM 902 O O . PHE A 1 108 ? -2.896 13.257 -0.611 1.00 88.31 108 PHE A O 1
ATOM 909 N N . ARG A 1 109 ? -4.811 14.171 0.128 1.00 89.50 109 ARG A N 1
ATOM 910 C CA . ARG A 1 109 ? -5.457 14.161 -1.191 1.00 89.50 109 ARG A CA 1
ATOM 911 C C . ARG A 1 109 ? -4.728 15.050 -2.193 1.00 89.50 109 ARG A C 1
ATOM 913 O O . ARG A 1 109 ? -4.627 14.660 -3.352 1.00 89.50 109 ARG A O 1
ATOM 920 N N . VAL A 1 110 ? -4.215 16.210 -1.773 1.00 87.81 110 VAL A N 1
ATOM 921 C CA . VAL A 1 110 ? -3.422 17.094 -2.646 1.00 87.81 110 VAL A CA 1
ATOM 922 C C . VAL A 1 110 ? -2.122 16.410 -3.069 1.00 87.81 110 VA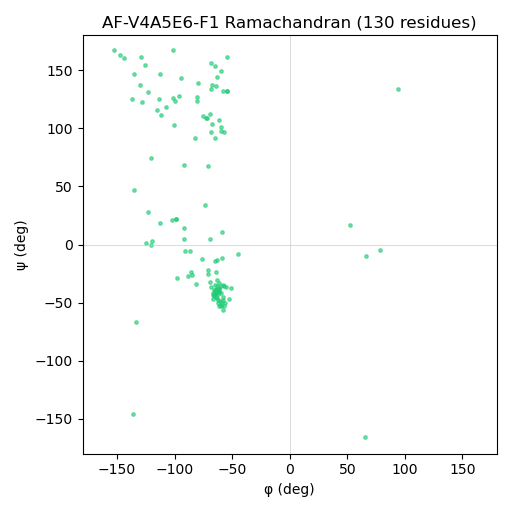L A C 1
ATOM 924 O O . VAL A 1 110 ? -1.821 16.385 -4.257 1.00 87.81 110 VAL A O 1
ATOM 927 N N . ARG A 1 111 ? -1.412 15.774 -2.130 1.00 83.38 111 ARG A N 1
ATOM 928 C CA . ARG A 1 111 ? -0.140 15.074 -2.398 1.00 83.38 111 ARG A CA 1
ATOM 929 C C . ARG A 1 111 ? -0.295 13.779 -3.199 1.00 83.38 111 ARG A C 1
ATOM 931 O O . ARG A 1 111 ? 0.654 13.325 -3.823 1.00 83.38 111 ARG A O 1
ATOM 938 N N . SER A 1 112 ? -1.488 13.187 -3.186 1.00 80.25 112 SER A N 1
ATOM 939 C CA . SER A 1 112 ? -1.800 11.955 -3.926 1.00 80.25 112 SER A CA 1
ATOM 940 C C . SER A 1 112 ? -2.237 12.208 -5.374 1.00 80.25 112 SER A C 1
ATOM 942 O O . SER A 1 112 ? -2.458 11.251 -6.122 1.00 80.25 112 SER A O 1
ATOM 944 N N . LYS A 1 113 ? -2.400 13.476 -5.786 1.00 69.44 113 LYS A N 1
ATOM 945 C CA . LYS A 1 113 ? -2.602 13.827 -7.196 1.00 69.44 113 LYS A CA 1
ATOM 946 C C . LYS A 1 113 ? -1.272 13.630 -7.918 1.00 69.44 113 LYS A C 1
ATOM 948 O O . LYS A 1 113 ? -0.335 14.387 -7.699 1.00 69.44 113 LYS A O 1
ATOM 953 N N . SER A 1 114 ? -1.182 12.606 -8.760 1.00 60.25 114 SER A N 1
ATOM 954 C CA . SER A 1 114 ? -0.056 12.471 -9.677 1.00 60.25 114 SER A CA 1
ATOM 955 C C . SER A 1 114 ? -0.101 13.561 -10.752 1.00 60.25 114 SER A C 1
ATOM 957 O O . SER A 1 114 ? -1.164 14.102 -11.069 1.00 60.25 114 SER A O 1
ATOM 959 N N . TRP A 1 115 ? 1.061 13.872 -11.331 1.00 47.38 115 TRP A N 1
ATOM 960 C CA . TRP A 1 115 ? 1.280 14.814 -12.441 1.00 47.38 115 TRP A CA 1
ATOM 961 C C . TRP A 1 115 ? 0.516 14.470 -13.744 1.00 47.38 115 TRP A C 1
ATOM 963 O O . TRP A 1 115 ? 0.741 15.077 -14.783 1.00 47.38 115 TRP A O 1
ATOM 973 N N . THR A 1 116 ? -0.420 13.520 -13.709 1.00 46.28 116 THR A N 1
ATOM 974 C CA . THR A 1 116 ? -1.255 13.068 -14.834 1.00 46.28 116 THR A CA 1
ATOM 975 C C . THR A 1 116 ? -2.585 13.821 -14.950 1.00 46.28 116 THR A C 1
ATOM 977 O O . THR A 1 116 ? -3.390 13.529 -15.829 1.00 46.28 116 THR A O 1
ATOM 980 N N . ALA A 1 117 ? -2.825 14.851 -14.128 1.00 43.59 117 ALA A N 1
ATOM 981 C CA . ALA A 1 117 ? -3.990 15.735 -14.269 1.00 43.59 117 ALA A CA 1
ATOM 982 C C . ALA A 1 117 ? -3.948 16.653 -15.521 1.00 43.59 117 ALA A C 1
ATOM 984 O O . ALA A 1 117 ? -4.833 17.495 -15.683 1.00 43.59 117 ALA A O 1
ATOM 985 N N . GLY A 1 118 ? -2.939 16.505 -16.392 1.00 40.81 118 GLY A N 1
ATOM 986 C CA . GLY A 1 118 ? -2.772 17.265 -17.635 1.00 40.81 118 GLY A CA 1
ATOM 987 C C . GLY A 1 118 ? -3.506 16.702 -18.858 1.00 40.81 118 GLY A C 1
ATOM 988 O O . GLY A 1 118 ? -3.859 17.468 -19.748 1.00 40.81 118 GLY A O 1
ATOM 989 N N . GLU A 1 119 ? -3.833 15.409 -18.909 1.00 41.12 119 GLU A N 1
ATOM 990 C CA . GLU A 1 119 ? -4.555 14.839 -20.058 1.00 41.12 119 GLU A CA 1
ATOM 991 C C . GLU A 1 119 ? -6.066 14.876 -19.820 1.00 41.12 119 GLU A C 1
ATOM 993 O O . GLU A 1 119 ? -6.756 13.862 -19.669 1.00 41.12 119 GLU A O 1
ATOM 998 N N . LYS A 1 120 ? -6.617 16.094 -19.804 1.00 37.66 120 LYS A N 1
ATOM 999 C CA . LYS A 1 120 ? -8.047 16.276 -20.054 1.00 37.66 120 LYS A CA 1
ATOM 1000 C C . LYS A 1 120 ? -8.326 15.727 -21.453 1.00 37.66 120 LYS A C 1
ATOM 1002 O O . LYS A 1 120 ? -8.079 16.404 -22.445 1.00 37.66 120 LYS A O 1
ATOM 1007 N N . ARG A 1 121 ? -8.865 14.507 -21.538 1.00 41.72 121 ARG A N 1
ATOM 1008 C CA . ARG A 1 121 ? -9.499 13.990 -22.757 1.00 41.72 121 ARG A CA 1
ATOM 1009 C C . ARG A 1 121 ? -10.620 14.957 -23.134 1.00 41.72 121 ARG A C 1
ATOM 1011 O O . ARG A 1 121 ? -11.721 14.884 -22.586 1.00 41.72 121 ARG A O 1
ATOM 1018 N N . THR A 1 122 ? -10.345 15.874 -24.053 1.00 40.25 122 THR A N 1
ATOM 1019 C CA . THR A 1 122 ? -11.361 16.643 -24.764 1.00 40.25 122 THR A CA 1
ATOM 1020 C C . THR A 1 122 ? -12.233 15.640 -25.510 1.00 40.25 122 THR A C 1
ATOM 1022 O O . THR A 1 122 ? -11.884 15.123 -26.568 1.00 40.25 122 THR A O 1
ATOM 1025 N N . ARG A 1 123 ? -13.383 15.298 -24.921 1.00 41.31 123 ARG A N 1
ATOM 1026 C CA . ARG A 1 123 ? -14.457 14.597 -25.625 1.00 41.31 123 ARG A CA 1
ATOM 1027 C C . ARG A 1 123 ? -14.971 15.541 -26.712 1.00 41.31 123 ARG A C 1
ATOM 1029 O O . ARG A 1 123 ? -15.857 16.352 -26.459 1.00 41.31 123 ARG A O 1
ATOM 1036 N N . SER A 1 124 ? -14.411 15.437 -27.915 1.00 43.38 124 SER A N 1
ATOM 1037 C CA . SER A 1 124 ? -15.048 15.966 -29.118 1.00 43.38 124 SER A CA 1
ATOM 1038 C C . SER A 1 124 ? -16.381 15.235 -29.286 1.00 43.38 124 SER A C 1
ATOM 1040 O O . SER A 1 124 ? -16.420 14.035 -29.565 1.00 43.38 124 SER A O 1
ATOM 1042 N N . ARG A 1 125 ? -17.488 15.934 -29.017 1.00 40.19 125 ARG A N 1
ATOM 1043 C CA . ARG A 1 125 ? -18.831 15.461 -29.355 1.00 40.19 125 ARG A CA 1
ATOM 1044 C C . ARG A 1 125 ? -18.940 15.484 -30.880 1.00 40.19 125 ARG A C 1
ATOM 1046 O O . ARG A 1 125 ? -19.234 16.527 -31.455 1.00 40.19 125 ARG A O 1
ATOM 1053 N N . ARG A 1 126 ? -18.720 14.345 -31.542 1.00 44.22 126 ARG A N 1
ATOM 1054 C CA . ARG A 1 126 ? -19.220 14.156 -32.910 1.00 44.22 126 ARG A CA 1
ATOM 1055 C C . ARG A 1 126 ? -20.743 14.098 -32.833 1.00 44.22 126 ARG A C 1
ATOM 1057 O O . ARG A 1 126 ? -21.306 13.108 -32.378 1.00 44.22 126 ARG A O 1
ATOM 1064 N N . VAL A 1 127 ? -21.390 15.188 -33.229 1.00 43.44 127 VAL A N 1
ATOM 1065 C CA . VAL A 1 127 ? -22.822 15.209 -33.526 1.00 43.44 127 VAL A CA 1
ATOM 1066 C C . VAL A 1 127 ? -23.000 14.461 -34.844 1.00 43.44 127 VAL A C 1
ATOM 1068 O O . VAL A 1 127 ? -22.580 14.945 -35.891 1.00 43.44 127 VAL A O 1
ATOM 1071 N N . ILE A 1 128 ? -23.575 13.263 -34.786 1.00 47.97 128 ILE A N 1
ATOM 1072 C CA . ILE A 1 128 ? -24.059 12.564 -35.977 1.00 47.97 128 ILE A CA 1
ATOM 1073 C C . ILE A 1 128 ? -25.355 13.277 -36.377 1.00 47.97 128 ILE A C 1
ATOM 1075 O O . ILE A 1 128 ? -26.338 13.226 -35.640 1.00 47.97 128 ILE A O 1
ATOM 1079 N N . ARG A 1 129 ? -25.344 14.001 -37.500 1.00 39.59 129 ARG A N 1
ATOM 1080 C CA . ARG A 1 129 ? -26.575 14.489 -38.137 1.00 39.59 129 ARG A CA 1
ATOM 1081 C C . ARG A 1 129 ? -27.184 13.338 -38.942 1.00 39.59 129 ARG A C 1
ATOM 1083 O O . ARG A 1 129 ? -26.490 12.727 -39.748 1.00 39.59 129 ARG A O 1
ATOM 1090 N N . SER A 1 130 ? -28.458 13.053 -38.684 1.00 40.44 130 SER A N 1
ATOM 1091 C CA . SER A 1 130 ? -29.292 12.122 -39.454 1.00 40.44 130 SER A CA 1
ATOM 1092 C C . SER A 1 130 ? -29.549 12.686 -40.856 1.00 40.44 130 SER A C 1
ATOM 1094 O O . SER A 1 130 ? -29.851 13.879 -40.941 1.00 40.44 130 SER A O 1
ATOM 1096 N N . PRO A 1 131 ? -29.477 11.884 -41.932 1.00 55.44 131 PRO A N 1
ATOM 1097 C CA . PRO A 1 131 ? -29.997 12.292 -43.225 1.00 55.44 131 PRO A CA 1
ATOM 1098 C C . PRO A 1 131 ? -31.517 12.071 -43.231 1.00 55.44 131 PRO A C 1
ATOM 1100 O O . PRO A 1 131 ? -31.990 10.976 -42.923 1.00 55.44 131 PRO A O 1
ATOM 1103 N N . TYR A 1 132 ? -32.262 13.135 -43.513 1.00 46.56 132 TYR A N 1
ATOM 1104 C CA . TYR A 1 132 ? -33.435 13.019 -44.373 1.00 46.56 132 TYR A CA 1
ATOM 1105 C C . TYR A 1 132 ? -32.941 13.188 -45.807 1.00 46.56 132 TYR A C 1
ATOM 1107 O O . TYR A 1 132 ? -31.990 13.991 -45.983 1.00 46.56 132 TYR A O 1
#

Solvent-accessible surface area (backbone atoms only — not comparable to full-atom values): 8165 Å² total; per-residue (Å²): 91,44,43,55,66,91,66,78,94,70,82,35,72,67,50,49,51,53,58,66,66,58,50,89,81,66,55,68,86,48,72,45,76,34,51,34,61,54,31,79,53,70,17,54,50,52,52,52,49,52,53,53,49,40,43,61,76,26,59,93,50,68,90,50,58,66,66,70,44,68,49,72,43,75,52,9,49,56,50,45,45,76,77,43,42,88,54,28,50,56,78,52,83,53,65,82,81,39,77,94,40,53,67,55,44,53,56,53,54,62,70,49,58,62,92,68,81,72,73,73,77,76,77,76,78,79,79,83,79,81,85,129

Secondary structure (DSSP, 8-state):
--EETT-----SHHHHHHHHH-GGG--TTPPEEE--SSSSSHHHHHHHHHHHHHHHHTGGGTT--SS--EEE-TTHHHHHHHH-GGGEESS----TT-GGGHHHHHHHHHHT--TTTT----------PPP-

pLDDT: mean 86.13, std 18.68, range [37.66, 98.56]

Radius of gyration: 19.34 Å; Cα contacts (8 Å, |Δi|>4): 134; chains: 1; bounding box: 52×33×62 Å